Protein AF-A0A3D5SRI1-F1 (afdb_monomer_lite)

Secondary structure (DSSP, 8-state):
--STTSEEE-BTT--EEEEEEEE--STT----EEEEE-S-EEETTTEEESEEEEEPSSGGG--SEEEEEEE--TTPPPPGGGSB---TTSEEEEEEE----B-TTSPBP--GGGS-S--EEEEEE----PPPPPHHHHHHHHHHHHHHHHHHHHHH-

Structure (mmCIF, N/CA/C/O backbone):
data_AF-A0A3D5SRI1-F1
#
_entry.id   AF-A0A3D5SRI1-F1
#
loop_
_atom_site.group_PDB
_atom_site.id
_atom_site.type_symbol
_atom_site.label_atom_id
_atom_site.label_alt_id
_atom_site.label_comp_id
_atom_site.label_asym_id
_atom_site.label_entity_id
_atom_site.label_seq_id
_atom_site.pdbx_PDB_ins_code
_atom_site.Cartn_x
_atom_site.Cartn_y
_atom_site.Cartn_z
_atom_site.occupancy
_atom_site.B_iso_or_equiv
_atom_site.auth_seq_id
_atom_site.auth_comp_id
_atom_site.auth_asym_id
_atom_site.auth_atom_id
_atom_site.pdbx_PDB_model_num
ATOM 1 N N . MET A 1 1 ? 5.339 3.030 0.138 1.00 81.94 1 MET A N 1
ATOM 2 C CA . MET A 1 1 ? 3.960 2.776 -0.334 1.00 81.94 1 MET A CA 1
ATOM 3 C C . MET A 1 1 ? 3.514 4.043 -1.035 1.00 81.94 1 MET A C 1
ATOM 5 O O . MET A 1 1 ? 3.722 5.075 -0.421 1.00 81.94 1 MET A O 1
ATOM 9 N N . GLY A 1 2 ? 3.071 4.032 -2.294 1.00 72.69 2 GLY A N 1
ATOM 10 C CA . GLY A 1 2 ? 2.909 5.289 -3.060 1.00 72.69 2 GLY A CA 1
ATOM 11 C C . GLY A 1 2 ? 2.323 5.143 -4.466 1.00 72.69 2 GLY A C 1
ATOM 12 O O . GLY A 1 2 ? 2.805 5.779 -5.391 1.00 72.69 2 GLY A O 1
ATOM 13 N N . ASP A 1 3 ? 1.360 4.244 -4.631 1.00 78.12 3 ASP A N 1
ATOM 14 C CA . ASP A 1 3 ? 0.606 4.034 -5.878 1.00 78.12 3 ASP A CA 1
ATOM 15 C C . ASP A 1 3 ? -0.894 3.997 -5.518 1.00 78.12 3 ASP A C 1
ATOM 17 O O . ASP A 1 3 ? -1.264 3.995 -4.338 1.00 78.12 3 ASP A O 1
ATOM 21 N N . SER A 1 4 ? -1.764 3.939 -6.516 1.00 78.50 4 SER A N 1
ATOM 22 C CA . SER A 1 4 ? -3.073 3.301 -6.393 1.00 78.50 4 SER A CA 1
ATOM 23 C C . SER A 1 4 ? -2.940 1.912 -5.742 1.00 78.50 4 SER A C 1
ATOM 25 O O . SER A 1 4 ? -2.046 1.132 -6.078 1.00 78.50 4 SER A O 1
ATOM 27 N N . GLY A 1 5 ? -3.769 1.621 -4.736 1.00 81.31 5 GLY A N 1
ATOM 28 C CA . GLY A 1 5 ?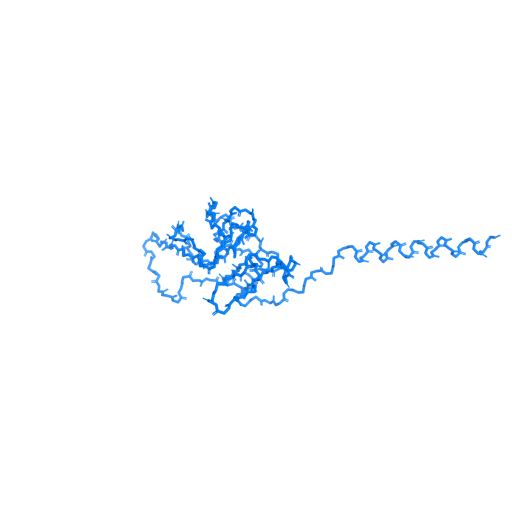 -3.601 0.431 -3.892 1.00 81.31 5 GLY A CA 1
ATOM 29 C C . GLY A 1 5 ? -2.306 0.445 -3.064 1.00 81.31 5 GLY A C 1
ATOM 30 O O . GLY A 1 5 ? -1.619 -0.569 -2.933 1.00 81.31 5 GLY A O 1
ATOM 31 N N . ALA A 1 6 ? -1.916 1.605 -2.522 1.00 87.62 6 ALA A N 1
ATOM 32 C CA . ALA A 1 6 ? -0.715 1.741 -1.693 1.00 87.62 6 ALA A CA 1
ATOM 33 C C . ALA A 1 6 ? -0.739 0.794 -0.482 1.00 87.62 6 ALA A C 1
ATOM 35 O O . ALA A 1 6 ? 0.302 0.238 -0.113 1.00 87.62 6 ALA A O 1
ATOM 36 N N . ALA A 1 7 ? -1.912 0.617 0.126 1.00 90.56 7 ALA A N 1
ATOM 37 C CA . ALA A 1 7 ? -2.147 -0.355 1.182 1.00 90.56 7 ALA A CA 1
ATOM 38 C C . ALA A 1 7 ? -3.589 -0.864 1.145 1.00 90.56 7 ALA A C 1
ATOM 40 O O . ALA A 1 7 ? -4.534 -0.090 1.024 1.00 90.56 7 ALA A O 1
ATOM 41 N N . ASP A 1 8 ? -3.755 -2.161 1.352 1.00 91.75 8 ASP A N 1
ATOM 42 C CA . ASP A 1 8 ? -5.030 -2.855 1.309 1.00 91.75 8 ASP A CA 1
ATOM 43 C C . ASP A 1 8 ? -5.190 -3.699 2.564 1.00 91.75 8 ASP A C 1
ATOM 45 O O . ASP A 1 8 ? -4.264 -4.371 3.017 1.00 91.75 8 ASP A O 1
ATOM 49 N N . LEU A 1 9 ? -6.380 -3.675 3.142 1.00 91.44 9 LEU A N 1
ATOM 50 C CA . LEU A 1 9 ? -6.716 -4.408 4.350 1.00 91.44 9 LEU A CA 1
ATOM 51 C C . LEU A 1 9 ? -8.021 -5.158 4.135 1.00 91.44 9 LEU A C 1
ATOM 53 O O . LEU A 1 9 ? -8.929 -4.706 3.439 1.00 91.44 9 LEU A O 1
ATOM 57 N N . ASN A 1 10 ? -8.126 -6.317 4.763 1.00 91.69 10 ASN A N 1
ATOM 58 C CA . ASN A 1 10 ? -9.368 -7.054 4.839 1.00 91.69 10 ASN A CA 1
ATOM 59 C C . ASN A 1 10 ? -9.831 -7.061 6.299 1.00 91.69 10 ASN A C 1
ATOM 61 O O . ASN A 1 10 ? -9.212 -7.662 7.182 1.00 91.69 10 ASN A O 1
ATOM 65 N N . VAL A 1 11 ? -10.877 -6.283 6.562 1.00 89.69 11 VAL A N 1
ATOM 66 C CA . VAL A 1 11 ? -11.328 -5.913 7.907 1.00 89.69 11 VAL A CA 1
ATOM 67 C C . VAL A 1 11 ? -12.717 -6.487 8.159 1.00 89.69 11 VAL A C 1
ATOM 69 O O . VAL A 1 11 ? -13.628 -6.316 7.353 1.00 89.69 11 VAL A O 1
ATOM 72 N N . PHE A 1 12 ? -12.905 -7.146 9.296 1.00 86.25 12 PHE A N 1
ATOM 73 C CA . PHE A 1 12 ? -14.150 -7.832 9.615 1.00 86.25 12 PHE A CA 1
ATOM 74 C C . PHE A 1 12 ? -15.252 -6.826 9.944 1.00 86.25 12 PHE A C 1
ATOM 76 O O . PHE A 1 12 ? -15.090 -5.983 10.832 1.00 86.25 12 PHE A O 1
ATOM 83 N N . ASN A 1 13 ? -16.398 -6.939 9.264 1.00 77.06 13 ASN A N 1
ATOM 84 C CA . ASN A 1 13 ? -17.548 -6.050 9.460 1.00 77.06 13 ASN A CA 1
ATOM 85 C C . ASN A 1 13 ? -17.140 -4.566 9.467 1.00 77.06 13 ASN A C 1
ATOM 87 O O . ASN A 1 13 ? -17.506 -3.809 10.371 1.00 77.06 13 ASN A O 1
ATOM 91 N N . LEU A 1 14 ? -16.336 -4.165 8.479 1.00 69.31 14 LEU A N 1
ATOM 92 C CA . LEU A 1 14 ? -15.897 -2.787 8.320 1.00 69.31 14 LEU A CA 1
ATOM 93 C C . LEU A 1 14 ? -17.093 -1.859 8.120 1.00 69.31 14 LEU A C 1
ATOM 95 O O . LEU A 1 14 ? -17.935 -2.082 7.252 1.00 69.31 14 LEU A O 1
ATOM 99 N N . LEU A 1 15 ? -17.134 -0.787 8.910 1.00 73.50 15 LEU A N 1
ATOM 100 C CA . LEU A 1 15 ? -18.249 0.156 8.878 1.00 73.50 15 LEU A CA 1
ATOM 101 C C . LEU A 1 15 ? -17.818 1.566 8.479 1.00 73.50 15 LEU A C 1
ATOM 103 O O . LEU A 1 15 ? -18.558 2.245 7.773 1.00 73.50 15 LEU A O 1
ATOM 107 N N . SER A 1 16 ? -16.610 1.987 8.858 1.00 85.50 16 SER A N 1
ATOM 108 C CA . SER A 1 16 ? -15.918 3.114 8.227 1.00 85.50 16 SER A CA 1
ATOM 109 C C . SER A 1 16 ? -14.420 3.073 8.520 1.00 85.50 16 SER A C 1
ATOM 111 O O . SER A 1 16 ? -14.011 2.646 9.604 1.00 85.50 16 SER A O 1
ATOM 113 N N . ALA A 1 17 ? -13.626 3.588 7.587 1.00 90.31 17 ALA A N 1
ATOM 114 C CA . ALA A 1 17 ? -12.199 3.818 7.746 1.00 90.31 17 ALA A CA 1
ATOM 115 C C . ALA A 1 17 ? -11.872 5.267 7.373 1.00 90.31 17 ALA A C 1
ATOM 117 O O . ALA A 1 17 ? -12.437 5.813 6.425 1.00 90.31 17 ALA A O 1
ATOM 118 N N . THR A 1 18 ? -10.966 5.888 8.120 1.00 92.56 18 THR A N 1
ATOM 119 C CA . THR A 1 18 ? -10.433 7.217 7.814 1.00 92.56 18 THR A CA 1
ATOM 120 C C . THR A 1 18 ? -8.917 7.202 7.900 1.00 92.56 18 THR A C 1
ATOM 122 O O . THR A 1 18 ? -8.326 6.410 8.638 1.00 92.56 18 THR A O 1
ATOM 125 N N . LEU A 1 19 ? -8.270 8.086 7.143 1.00 93.12 19 LEU A N 1
ATOM 126 C CA . LEU A 1 19 ? -6.836 8.272 7.278 1.00 93.12 19 LEU A CA 1
ATOM 127 C C . LEU A 1 19 ? -6.565 8.953 8.622 1.00 93.12 19 LEU A C 1
ATOM 129 O O . LEU A 1 19 ? -7.103 10.023 8.904 1.00 93.12 19 LEU A O 1
ATOM 133 N N . GLY A 1 20 ? -5.738 8.324 9.451 1.00 93.06 20 GLY A N 1
ATOM 134 C CA . GLY A 1 20 ? -5.187 8.947 10.648 1.00 93.06 20 GLY A CA 1
ATOM 135 C C . GLY A 1 20 ? -3.987 9.815 10.301 1.00 93.06 20 GLY A C 1
ATOM 136 O O . GLY A 1 20 ? -3.972 11.007 10.600 1.00 93.06 20 GLY A O 1
ATOM 137 N N . SER A 1 21 ? -2.994 9.223 9.643 1.00 93.19 21 SER A N 1
ATOM 138 C CA . SER A 1 21 ? -1.839 9.949 9.129 1.00 93.19 21 SER A CA 1
ATOM 139 C C . SER A 1 21 ? -1.150 9.186 8.011 1.00 93.19 21 SER A C 1
ATOM 141 O O . SER A 1 21 ? -1.220 7.962 7.914 1.00 93.19 21 SER A O 1
ATOM 143 N N . GLU A 1 22 ? -0.434 9.941 7.194 1.00 92.06 22 GLU A N 1
ATOM 144 C CA . GLU A 1 22 ? 0.467 9.423 6.187 1.00 92.06 22 GLU A CA 1
ATOM 145 C C . GLU A 1 22 ? 1.777 10.198 6.300 1.00 92.06 22 GLU A C 1
ATOM 147 O O . GLU A 1 22 ? 1.775 11.430 6.332 1.00 92.06 22 GLU A O 1
ATOM 152 N N . SER A 1 23 ? 2.897 9.495 6.459 1.00 90.38 23 SER A N 1
ATOM 153 C CA . SER A 1 23 ? 4.181 10.151 6.685 1.00 90.38 23 SER A CA 1
ATOM 154 C C . SER A 1 23 ? 5.337 9.435 5.999 1.00 90.38 23 SER A C 1
ATOM 156 O O . SER A 1 23 ? 5.327 8.219 5.782 1.00 90.38 23 SER A O 1
ATOM 158 N N . SER A 1 24 ? 6.346 10.235 5.658 1.00 85.75 24 SER A N 1
ATOM 159 C CA . SER A 1 24 ? 7.643 9.769 5.201 1.00 85.75 24 SER A CA 1
ATOM 160 C C . SER A 1 24 ? 8.728 10.373 6.077 1.00 85.75 24 SER A C 1
ATOM 162 O O . SER A 1 24 ? 8.804 11.586 6.260 1.00 85.75 24 SER A O 1
ATOM 164 N N . THR A 1 25 ? 9.585 9.522 6.624 1.00 78.00 25 THR A N 1
ATOM 165 C CA . THR A 1 25 ? 10.834 9.939 7.281 1.00 78.00 25 THR A CA 1
ATOM 166 C C . THR A 1 25 ? 11.976 10.164 6.287 1.00 78.00 25 THR A C 1
ATOM 168 O O . THR A 1 25 ? 13.077 10.547 6.683 1.00 78.00 25 THR A O 1
ATOM 171 N N . ALA A 1 26 ? 11.748 9.911 4.997 1.00 75.12 26 ALA A N 1
ATOM 172 C CA . ALA A 1 26 ? 12.759 10.031 3.964 1.00 75.12 26 ALA A CA 1
ATOM 173 C C . ALA A 1 26 ? 12.720 11.393 3.264 1.00 75.12 26 ALA A C 1
ATOM 175 O O . ALA A 1 26 ? 11.664 11.888 2.881 1.00 75.12 26 ALA A O 1
ATOM 176 N N . GLY A 1 27 ? 13.895 11.988 3.050 1.00 74.94 27 GLY A N 1
ATOM 177 C CA . GLY A 1 27 ? 14.008 13.250 2.324 1.00 74.94 27 GLY A CA 1
ATOM 178 C C . GLY A 1 27 ? 13.667 13.092 0.840 1.00 74.94 27 GLY A C 1
ATOM 179 O O . GLY A 1 27 ? 14.111 12.142 0.199 1.00 74.94 27 GLY A O 1
ATOM 180 N N . GLY A 1 28 ? 12.920 14.051 0.286 1.00 76.69 28 GLY A N 1
ATOM 181 C CA . GLY A 1 28 ? 12.525 14.058 -1.129 1.00 76.69 28 GLY A CA 1
ATOM 182 C C . GLY A 1 28 ? 11.238 13.291 -1.442 1.00 76.69 28 GLY A C 1
ATOM 183 O O . GLY A 1 28 ? 10.912 13.139 -2.615 1.00 76.69 28 GLY A O 1
ATOM 184 N N . PHE A 1 29 ? 10.517 12.844 -0.413 1.00 82.81 29 PHE A N 1
ATOM 185 C CA . PHE A 1 29 ? 9.216 12.200 -0.532 1.00 82.81 29 PHE A CA 1
ATOM 186 C C . PHE A 1 29 ? 8.158 13.035 0.185 1.00 82.81 29 PHE A C 1
ATOM 188 O O . PHE A 1 29 ? 8.368 13.454 1.325 1.00 82.81 29 PHE A O 1
ATOM 195 N N . THR A 1 30 ? 7.031 13.260 -0.478 1.00 89.12 30 THR A N 1
ATOM 196 C CA . THR A 1 30 ? 5.877 13.975 0.064 1.00 89.12 30 THR A CA 1
ATOM 197 C C . THR A 1 30 ? 4.685 13.036 -0.019 1.00 89.12 30 THR A C 1
ATOM 199 O O . THR A 1 30 ? 4.095 12.935 -1.084 1.00 89.12 30 THR A O 1
ATOM 202 N N . PRO A 1 31 ? 4.340 12.321 1.062 1.00 90.06 31 PRO A N 1
ATOM 203 C CA . PRO A 1 31 ? 3.176 11.451 1.056 1.00 90.06 31 PRO A CA 1
ATOM 204 C C . PRO A 1 31 ? 1.925 12.252 0.708 1.00 90.06 31 PRO A C 1
ATOM 206 O O . PRO A 1 31 ? 1.639 13.266 1.355 1.00 90.06 31 PRO A O 1
ATOM 209 N N . THR A 1 32 ? 1.204 11.799 -0.312 1.00 91.38 32 THR A N 1
ATOM 210 C CA . THR A 1 32 ? 0.012 12.485 -0.795 1.00 91.38 32 THR A CA 1
ATOM 211 C C . THR A 1 32 ? -1.142 11.499 -0.842 1.00 91.38 32 THR A C 1
ATOM 213 O O . THR A 1 32 ? -1.317 10.749 -1.802 1.00 91.38 32 THR A O 1
ATOM 216 N N . PHE A 1 33 ? -1.962 11.546 0.200 1.00 91.12 33 PHE A N 1
ATOM 217 C CA . PHE A 1 33 ? -3.175 10.755 0.294 1.00 91.12 33 PHE A CA 1
ATOM 218 C C . PHE A 1 33 ? -4.171 11.129 -0.800 1.00 91.12 33 PHE A C 1
ATOM 220 O O . PHE A 1 33 ? -4.480 12.311 -0.985 1.00 91.12 33 PHE A O 1
ATOM 227 N N . LEU A 1 34 ? -4.736 10.121 -1.465 1.00 91.25 34 LEU A N 1
ATOM 228 C CA . LEU A 1 34 ? -5.800 10.320 -2.438 1.00 91.25 34 LEU A CA 1
ATOM 229 C C . LEU A 1 34 ? -7.157 9.925 -1.861 1.00 91.25 34 LEU A C 1
ATOM 231 O O . LEU A 1 34 ? -8.074 10.748 -1.824 1.00 91.25 34 LEU A O 1
ATOM 235 N N . SER A 1 35 ? -7.312 8.668 -1.438 1.00 92.12 35 SER A N 1
ATOM 236 C CA . SER A 1 35 ? -8.607 8.182 -0.967 1.00 92.12 35 SER A CA 1
ATOM 237 C C . SER A 1 35 ? -8.526 6.918 -0.114 1.00 92.12 35 SER A C 1
ATOM 239 O O . SER A 1 35 ? -7.537 6.192 -0.124 1.00 92.12 35 SER A O 1
ATOM 241 N N . ILE A 1 36 ? -9.602 6.658 0.629 1.00 91.19 36 ILE A N 1
ATOM 242 C CA . ILE A 1 36 ? -9.891 5.349 1.211 1.00 91.19 36 ILE A CA 1
ATOM 243 C C . ILE A 1 36 ? -11.206 4.874 0.604 1.00 91.19 36 ILE A C 1
ATOM 245 O O . ILE A 1 36 ? -12.213 5.584 0.677 1.00 91.19 36 ILE A O 1
ATOM 249 N N . SER A 1 37 ? -11.205 3.668 0.047 1.00 88.56 37 SER A N 1
ATOM 250 C CA . SER A 1 37 ? -12.388 3.013 -0.500 1.00 88.56 37 SER A CA 1
ATOM 251 C C . SER A 1 37 ? -12.684 1.709 0.230 1.00 88.56 37 SER A C 1
ATOM 253 O O . SER A 1 37 ? -11.781 0.978 0.630 1.00 88.56 37 SER A O 1
ATOM 255 N N . THR A 1 38 ? -13.971 1.393 0.364 1.00 82.81 38 THR A N 1
ATOM 256 C CA . THR A 1 38 ? -14.459 0.108 0.883 1.00 82.81 38 THR A CA 1
ATOM 257 C C . THR A 1 38 ? -15.119 -0.756 -0.194 1.00 82.81 38 THR A C 1
ATOM 259 O O . THR A 1 38 ? -15.809 -1.729 0.102 1.00 82.81 38 THR A O 1
ATOM 262 N N . SER A 1 39 ? -14.946 -0.398 -1.471 1.00 77.50 39 SER A N 1
ATOM 263 C CA . SER A 1 39 ? -15.673 -1.017 -2.586 1.00 77.50 39 SER A CA 1
ATOM 264 C C . SER A 1 39 ? -15.160 -2.398 -3.002 1.00 77.50 39 SER A C 1
ATOM 266 O O . SER A 1 39 ? -15.701 -2.968 -3.947 1.00 77.50 39 SER A O 1
ATOM 268 N N . GLY A 1 40 ? -14.143 -2.939 -2.328 1.00 77.50 40 GLY A N 1
ATOM 269 C CA . GLY A 1 40 ? -13.487 -4.173 -2.744 1.00 77.50 40 GLY A CA 1
ATOM 270 C C . GLY A 1 40 ? -12.569 -3.943 -3.946 1.00 77.50 40 GLY A C 1
ATOM 271 O O . GLY A 1 40 ? -13.067 -3.741 -5.051 1.00 77.50 40 GLY A O 1
ATOM 272 N N . GLN A 1 41 ? -11.247 -4.003 -3.778 1.00 80.62 41 GLN A N 1
ATOM 273 C CA . GLN A 1 41 ? -10.321 -4.063 -4.921 1.00 80.62 41 GLN A CA 1
ATOM 274 C C . GLN A 1 41 ? -9.537 -5.365 -4.917 1.00 80.62 41 GLN A C 1
ATOM 276 O O . GLN A 1 41 ? -9.212 -5.913 -3.865 1.00 80.62 41 GLN A O 1
ATOM 281 N N . ASN A 1 42 ? -9.302 -5.894 -6.117 1.00 79.75 42 ASN A N 1
ATOM 282 C CA . ASN A 1 42 ? -8.456 -7.057 -6.308 1.00 79.75 42 ASN A CA 1
ATOM 283 C C . ASN A 1 42 ? -7.009 -6.596 -6.455 1.00 79.75 42 ASN A C 1
ATOM 285 O O . ASN A 1 42 ? -6.712 -5.803 -7.345 1.00 79.75 42 ASN A O 1
ATOM 289 N N . ILE A 1 43 ? -6.137 -7.121 -5.605 1.00 81.38 43 ILE A N 1
ATOM 290 C CA . ILE A 1 43 ? -4.696 -6.946 -5.726 1.00 81.38 43 ILE A CA 1
ATOM 291 C C . ILE A 1 43 ? -4.152 -8.169 -6.446 1.00 81.38 43 ILE A C 1
ATOM 293 O O . ILE A 1 43 ? -4.475 -9.304 -6.072 1.00 81.38 43 ILE A O 1
ATOM 297 N N . ASP A 1 44 ? -3.365 -7.928 -7.496 1.00 75.31 44 ASP A N 1
ATOM 298 C CA . ASP A 1 44 ? -2.898 -8.970 -8.409 1.00 75.31 44 ASP A CA 1
ATOM 299 C C . ASP A 1 44 ? -2.222 -10.108 -7.638 1.00 75.31 44 ASP A C 1
ATOM 301 O O . ASP A 1 44 ? -1.240 -9.916 -6.920 1.00 75.31 44 ASP A O 1
ATOM 305 N N . GLY A 1 45 ? -2.806 -11.300 -7.748 1.00 75.62 45 GLY A N 1
ATOM 306 C CA . GLY A 1 45 ? -2.323 -12.487 -7.058 1.00 75.62 45 GLY A CA 1
ATOM 307 C C . GLY A 1 45 ? -2.507 -12.489 -5.537 1.00 75.62 45 GLY A C 1
ATOM 308 O O . GLY A 1 45 ? -1.996 -13.393 -4.903 1.00 75.62 45 GLY A O 1
ATOM 309 N N . TRP A 1 46 ? -3.228 -11.557 -4.915 1.00 81.12 46 TRP A N 1
ATOM 310 C CA . TRP A 1 46 ? -3.474 -11.579 -3.459 1.00 81.12 46 TRP A CA 1
ATOM 311 C C . TRP A 1 46 ? -4.951 -11.597 -3.084 1.00 81.12 46 TRP A C 1
ATOM 313 O O . TRP A 1 46 ? -5.286 -11.768 -1.913 1.00 81.12 46 TRP A O 1
ATOM 323 N N . GLY A 1 47 ? -5.836 -11.506 -4.075 1.00 87.38 47 GLY A N 1
ATOM 324 C CA . GLY A 1 47 ? -7.277 -11.579 -3.879 1.00 87.38 47 GLY A CA 1
ATOM 325 C C . GLY A 1 47 ? -7.901 -10.207 -3.668 1.00 87.38 47 GLY A C 1
ATOM 326 O O . GLY A 1 47 ? -7.300 -9.176 -3.957 1.00 87.38 47 GLY A O 1
ATOM 327 N N . THR A 1 48 ? -9.149 -10.204 -3.211 1.00 90.94 48 THR A N 1
ATOM 328 C CA . THR A 1 48 ? -9.919 -8.974 -3.006 1.00 90.94 48 THR A CA 1
ATOM 329 C C . THR A 1 48 ? -9.865 -8.536 -1.549 1.00 90.94 48 THR A C 1
ATOM 331 O O . THR A 1 48 ? -10.074 -9.353 -0.653 1.00 90.94 48 THR A O 1
ATOM 334 N N . PHE A 1 49 ? -9.608 -7.249 -1.329 1.00 91.75 49 PHE A N 1
ATOM 335 C CA . PHE A 1 49 ? -9.561 -6.602 -0.019 1.00 91.75 49 PHE A CA 1
ATOM 336 C C . PHE A 1 49 ? -10.706 -5.607 0.104 1.00 91.75 49 PHE A C 1
ATOM 338 O O . PHE A 1 49 ? -11.012 -4.896 -0.852 1.00 91.75 49 PHE A O 1
ATOM 345 N N . ASN A 1 50 ? -11.358 -5.572 1.265 1.00 91.44 50 ASN A N 1
ATOM 346 C CA . ASN A 1 50 ? -12.540 -4.740 1.494 1.00 91.44 50 ASN A CA 1
ATOM 347 C C . ASN A 1 50 ? -12.226 -3.314 1.977 1.00 91.44 50 ASN A C 1
ATOM 349 O O . ASN A 1 50 ? -13.146 -2.514 2.129 1.00 91.44 50 ASN A O 1
ATOM 353 N N . LEU A 1 51 ? -10.950 -2.992 2.183 1.00 91.81 51 LEU A N 1
ATOM 354 C CA . LEU A 1 51 ? -10.457 -1.663 2.495 1.00 91.81 51 LEU A CA 1
ATOM 355 C C . LEU A 1 51 ? -9.211 -1.384 1.667 1.00 91.81 51 LEU A C 1
ATOM 357 O O . LEU A 1 51 ? -8.252 -2.145 1.719 1.00 91.81 51 LEU A O 1
ATOM 361 N N . VAL A 1 52 ? -9.234 -0.282 0.934 1.00 91.75 52 VAL A N 1
ATOM 362 C CA . VAL A 1 52 ? -8.188 0.093 -0.013 1.00 91.75 52 VAL A CA 1
ATOM 363 C C . VAL A 1 52 ? -7.808 1.530 0.253 1.00 91.75 52 VAL A C 1
ATOM 365 O O . VAL A 1 52 ? -8.680 2.399 0.326 1.00 91.75 52 VAL A O 1
ATOM 368 N N . LEU A 1 53 ? -6.520 1.767 0.433 1.00 91.88 53 LEU A N 1
ATOM 369 C CA . LEU A 1 53 ? -5.944 3.085 0.580 1.00 91.88 53 LEU A CA 1
ATOM 370 C C . LEU A 1 53 ? -5.152 3.417 -0.678 1.00 91.88 53 LEU A C 1
ATOM 372 O O . LEU A 1 53 ? -4.192 2.732 -1.030 1.00 91.88 53 LEU A O 1
ATOM 376 N N . ASP A 1 54 ? -5.564 4.507 -1.310 1.00 90.88 54 ASP A N 1
ATOM 377 C CA . ASP A 1 54 ? -4.950 5.038 -2.512 1.00 90.88 54 ASP A CA 1
ATOM 378 C C . ASP A 1 54 ? -4.123 6.272 -2.173 1.00 90.88 54 ASP A C 1
ATOM 380 O O . ASP A 1 54 ? -4.601 7.209 -1.518 1.00 90.88 54 ASP A O 1
ATOM 384 N N . ASN A 1 55 ? -2.908 6.294 -2.707 1.00 89.12 55 ASN A N 1
ATOM 385 C CA . ASN A 1 55 ? -2.075 7.481 -2.756 1.00 89.12 55 ASN A CA 1
ATOM 386 C C . ASN A 1 55 ? -2.135 8.110 -4.145 1.00 89.12 55 ASN A C 1
ATOM 388 O O . ASN A 1 55 ? -2.534 7.475 -5.124 1.00 89.12 55 ASN A O 1
ATOM 392 N N . VAL A 1 56 ? -1.700 9.365 -4.244 1.00 87.12 56 VAL A N 1
ATOM 393 C CA . VAL A 1 56 ? -1.284 9.905 -5.536 1.00 87.12 56 VAL A CA 1
ATOM 394 C C . VAL A 1 56 ? -0.123 9.060 -6.030 1.00 87.12 56 VAL A C 1
ATOM 396 O O . VAL A 1 56 ? 0.841 8.811 -5.312 1.00 87.12 56 VAL A O 1
ATOM 399 N N . ASP A 1 57 ? -0.276 8.584 -7.254 1.00 79.00 57 ASP A N 1
ATOM 400 C CA . ASP A 1 57 ? 0.642 7.639 -7.851 1.00 79.00 57 ASP A CA 1
ATOM 401 C C . ASP A 1 57 ? 1.988 8.306 -8.162 1.00 79.00 57 ASP A C 1
ATOM 403 O O . ASP A 1 57 ? 2.045 9.390 -8.753 1.00 79.00 57 ASP A O 1
ATOM 407 N N . GLY A 1 58 ? 3.080 7.666 -7.751 1.00 77.75 58 GLY A N 1
ATOM 408 C CA . GLY A 1 58 ? 4.424 8.156 -8.005 1.00 77.75 58 GLY A CA 1
ATOM 409 C C . GLY A 1 58 ? 5.399 7.869 -6.875 1.00 77.75 58 GLY A C 1
ATOM 410 O O . GLY A 1 58 ? 5.097 7.955 -5.688 1.00 77.75 58 GLY A O 1
ATOM 411 N N . TYR A 1 59 ? 6.650 7.605 -7.251 1.00 77.38 59 TYR A N 1
ATOM 412 C CA . TYR A 1 59 ? 7.707 7.317 -6.283 1.00 77.38 59 TYR A CA 1
ATOM 413 C C . TYR A 1 59 ? 7.891 8.446 -5.256 1.00 77.38 59 TYR A C 1
ATOM 415 O O . TYR A 1 59 ? 8.118 8.168 -4.080 1.00 77.38 59 TYR A O 1
ATOM 423 N N . THR A 1 60 ? 7.761 9.707 -5.682 1.00 80.56 60 THR A N 1
ATOM 424 C CA . THR A 1 60 ? 7.866 10.898 -4.822 1.00 80.56 60 THR A CA 1
ATOM 425 C C . THR A 1 60 ? 6.717 11.042 -3.836 1.00 80.56 60 THR A C 1
ATOM 427 O O . THR A 1 60 ? 6.903 11.681 -2.804 1.00 80.56 60 THR A O 1
ATOM 430 N N . ASP A 1 61 ? 5.577 10.416 -4.108 1.00 85.75 61 ASP A N 1
ATOM 431 C CA . ASP A 1 61 ? 4.341 10.531 -3.334 1.00 85.75 61 ASP A CA 1
ATOM 432 C C . ASP A 1 61 ? 4.157 9.337 -2.387 1.00 85.75 61 ASP A C 1
ATOM 434 O O . ASP A 1 61 ? 3.054 8.864 -2.101 1.00 85.75 61 ASP A O 1
ATOM 438 N N . SER A 1 62 ? 5.289 8.830 -1.885 1.00 86.25 62 SER A N 1
ATOM 439 C CA . SER A 1 62 ? 5.338 7.625 -1.073 1.00 86.25 62 SER A CA 1
ATOM 440 C C . SER A 1 62 ? 5.475 7.879 0.429 1.00 86.25 62 SER A C 1
ATOM 442 O O . SER A 1 62 ? 6.215 8.746 0.899 1.00 86.25 62 SER A O 1
ATOM 444 N N . ALA A 1 63 ? 4.781 7.043 1.196 1.00 88.75 63 ALA A N 1
ATOM 445 C CA . ALA A 1 63 ? 4.847 6.944 2.642 1.00 88.75 63 ALA A CA 1
ATOM 446 C C . ALA A 1 63 ? 5.668 5.735 3.089 1.00 88.75 63 ALA A C 1
ATOM 448 O O . ALA A 1 63 ? 5.669 4.673 2.449 1.00 88.75 63 ALA A O 1
ATOM 449 N N . ASN A 1 64 ? 6.301 5.873 4.252 1.00 87.19 64 ASN A N 1
ATOM 450 C CA . ASN A 1 64 ? 6.872 4.752 4.995 1.00 87.19 64 ASN A CA 1
ATOM 451 C C . ASN A 1 64 ? 6.106 4.435 6.286 1.00 87.19 64 ASN A C 1
ATOM 453 O O . ASN A 1 64 ? 6.321 3.375 6.870 1.00 87.19 64 ASN A O 1
ATOM 457 N N . GLN A 1 65 ? 5.145 5.280 6.668 1.00 88.62 65 GLN A N 1
ATOM 458 C CA . GLN A 1 65 ? 4.152 4.966 7.686 1.00 88.62 65 GLN A CA 1
ATOM 459 C C . GLN A 1 65 ? 2.772 5.468 7.263 1.00 88.62 65 GLN A C 1
ATOM 461 O O . GLN A 1 65 ? 2.601 6.637 6.915 1.00 88.62 65 GLN A O 1
ATOM 466 N N . ILE A 1 66 ? 1.790 4.575 7.358 1.00 90.25 66 ILE A N 1
ATOM 467 C CA . ILE A 1 66 ? 0.375 4.857 7.135 1.00 90.25 66 ILE A CA 1
ATOM 468 C C . ILE A 1 66 ? -0.372 4.437 8.397 1.00 90.25 66 ILE A C 1
ATOM 470 O O . ILE A 1 66 ? -0.190 3.324 8.893 1.00 90.25 66 ILE A O 1
ATOM 474 N N . VAL A 1 67 ? -1.200 5.333 8.923 1.00 91.88 67 VAL A N 1
ATOM 475 C CA . VAL A 1 67 ? -2.079 5.074 10.062 1.00 91.88 67 VAL A CA 1
ATOM 476 C C . VAL A 1 67 ? -3.512 5.176 9.576 1.00 91.88 67 VAL A C 1
ATOM 478 O O . VAL A 1 67 ? -3.944 6.229 9.110 1.00 91.88 67 VAL A O 1
ATOM 481 N N . ILE A 1 68 ? -4.256 4.083 9.716 1.00 90.81 68 ILE A N 1
ATOM 482 C CA . ILE A 1 68 ? -5.669 4.008 9.353 1.00 90.81 68 ILE A CA 1
ATOM 483 C C . ILE A 1 68 ? -6.479 3.889 10.638 1.00 90.81 68 ILE A C 1
ATOM 485 O O . ILE A 1 68 ? -6.249 2.996 11.452 1.00 90.81 68 ILE A O 1
ATOM 489 N N . ASN A 1 69 ? -7.443 4.789 10.805 1.00 91.31 69 ASN A N 1
ATOM 490 C CA . ASN A 1 69 ? -8.388 4.746 11.905 1.00 91.31 69 ASN A CA 1
ATOM 491 C C . ASN A 1 69 ? -9.623 3.971 11.462 1.00 91.31 69 ASN A C 1
ATOM 493 O O . ASN A 1 69 ? -10.356 4.382 10.561 1.00 91.31 69 ASN A O 1
ATOM 497 N N . LEU A 1 70 ? -9.859 2.847 12.122 1.00 88.44 70 LEU A N 1
ATOM 498 C CA . LEU A 1 70 ? -11.011 1.997 11.882 1.00 88.44 70 LEU A CA 1
ATOM 499 C C . LEU A 1 70 ? -12.064 2.286 12.956 1.00 88.44 70 LEU A C 1
ATOM 501 O O . LEU A 1 70 ? -11.737 2.381 14.138 1.00 88.44 70 LEU A O 1
ATOM 505 N N . THR A 1 71 ? -13.327 2.438 12.557 1.00 86.81 71 THR A N 1
ATOM 506 C CA . THR A 1 71 ? -14.435 2.652 13.502 1.00 86.81 71 THR A CA 1
ATOM 507 C C . THR A 1 71 ? -15.469 1.544 13.370 1.00 86.81 71 THR A C 1
ATOM 509 O O . THR A 1 71 ? -16.026 1.325 12.292 1.00 86.81 71 THR A O 1
ATOM 512 N N . ALA A 1 72 ? -15.754 0.875 14.487 1.00 83.06 72 ALA A N 1
ATOM 513 C CA . ALA A 1 72 ? -16.878 -0.042 14.595 1.00 83.06 72 ALA A CA 1
ATOM 514 C C . ALA A 1 72 ? -18.185 0.755 14.739 1.00 83.06 72 ALA A C 1
ATOM 516 O O . ALA A 1 72 ? -18.271 1.693 15.531 1.00 83.06 72 ALA A O 1
ATOM 517 N N . THR A 1 73 ? -19.223 0.383 13.997 1.00 74.44 73 THR A N 1
ATOM 518 C CA . THR A 1 73 ? -20.576 0.939 14.154 1.00 74.44 73 THR A CA 1
ATOM 519 C C . THR A 1 73 ? -21.589 -0.183 14.454 1.00 74.44 73 THR A C 1
ATOM 521 O O . THR A 1 73 ? -21.236 -1.361 14.571 1.00 74.44 73 THR A O 1
ATOM 524 N N . SER A 1 74 ? -22.861 0.1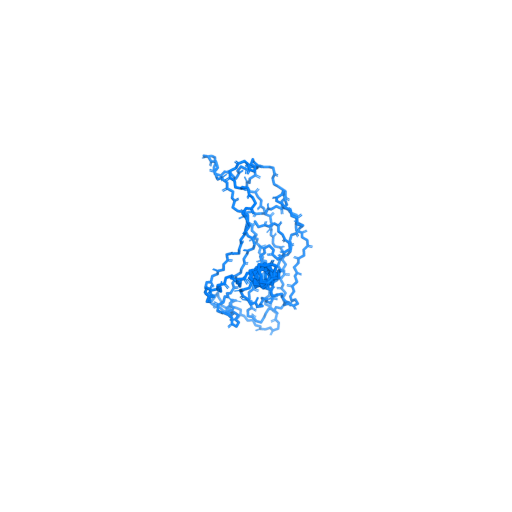65 14.658 1.00 66.81 74 SER A N 1
ATOM 525 C CA . SER A 1 74 ? -23.960 -0.805 14.836 1.00 66.81 74 SER A CA 1
ATOM 526 C C . SER A 1 74 ? -23.832 -1.772 16.029 1.00 66.81 74 SER A C 1
ATOM 528 O O . SER A 1 74 ? -24.231 -2.928 15.938 1.00 66.81 74 SER A O 1
ATOM 530 N N . GLY A 1 75 ? -23.301 -1.313 17.168 1.00 66.06 75 GLY A N 1
ATOM 531 C CA . GLY A 1 75 ? -23.241 -2.112 18.406 1.00 66.06 75 GLY A CA 1
ATOM 532 C C . GLY A 1 75 ? -22.173 -3.210 18.411 1.00 66.06 75 GLY A C 1
ATOM 533 O O . GLY A 1 75 ? -22.099 -3.988 19.360 1.00 66.06 75 GLY A O 1
ATOM 534 N N . THR A 1 76 ? -21.334 -3.257 17.377 1.00 66.69 76 THR A N 1
ATOM 535 C CA . THR A 1 76 ? -20.201 -4.176 17.283 1.00 66.69 76 THR A CA 1
ATOM 536 C C . THR A 1 76 ? -19.048 -3.635 18.123 1.00 66.69 76 THR A C 1
ATOM 538 O O . THR A 1 76 ? -18.575 -2.525 17.889 1.00 66.69 76 THR A O 1
ATOM 541 N N . THR A 1 77 ? -18.578 -4.405 19.099 1.00 70.75 77 THR A N 1
ATOM 542 C CA . THR A 1 77 ? -17.301 -4.156 19.774 1.00 70.75 77 THR A CA 1
ATOM 543 C C . THR A 1 77 ? -16.239 -5.051 19.158 1.00 70.75 77 THR A C 1
ATOM 545 O O . THR A 1 77 ? -16.393 -6.271 19.104 1.00 70.75 77 THR A O 1
ATOM 548 N N . TRP A 1 78 ? -15.152 -4.449 18.683 1.00 75.75 78 TRP A N 1
ATOM 549 C CA . TRP A 1 78 ? -13.974 -5.217 18.307 1.00 75.75 78 TRP A CA 1
ATOM 550 C C . TRP A 1 78 ? -13.2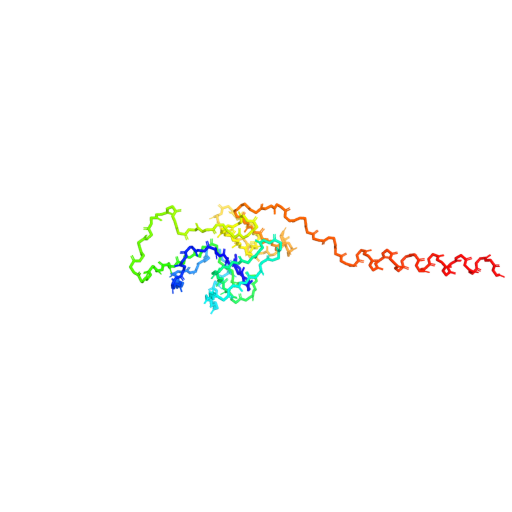05 -5.627 19.557 1.00 75.75 78 TRP A C 1
ATOM 552 O O . TRP A 1 78 ? -13.024 -4.845 20.489 1.00 75.75 78 TRP A O 1
ATOM 562 N N . THR A 1 79 ? -12.743 -6.867 19.559 1.00 72.62 79 THR A N 1
ATOM 563 C CA . THR A 1 79 ? -11.539 -7.248 20.292 1.00 72.62 79 THR A CA 1
ATOM 564 C C . THR A 1 79 ? -10.376 -7.151 19.308 1.00 72.62 79 THR A C 1
ATOM 566 O O . THR A 1 79 ? -10.587 -7.345 18.109 1.00 72.62 79 THR A O 1
ATOM 569 N N . ASP A 1 80 ? -9.157 -6.886 19.779 1.00 67.94 80 ASP A N 1
ATOM 570 C CA . ASP A 1 80 ? -7.978 -6.749 18.901 1.00 67.94 80 ASP A CA 1
ATOM 571 C C . ASP A 1 80 ? -7.794 -7.947 17.948 1.00 67.94 80 ASP A C 1
ATOM 573 O O . ASP A 1 80 ? -7.314 -7.795 16.828 1.00 67.94 80 ASP A O 1
ATOM 577 N N . ALA A 1 81 ? -8.237 -9.139 18.361 1.00 67.75 81 ALA A N 1
ATOM 578 C CA . ALA A 1 81 ? -8.161 -10.366 17.570 1.00 67.75 81 ALA A CA 1
ATOM 579 C C . ALA A 1 81 ? -9.170 -10.452 16.405 1.00 67.75 81 ALA A C 1
ATOM 581 O O . ALA A 1 81 ? -8.990 -11.289 15.527 1.00 67.75 81 ALA A O 1
ATOM 582 N N . ASN A 1 82 ? -10.214 -9.618 16.388 1.00 77.06 82 ASN A N 1
ATOM 583 C CA . ASN A 1 82 ? -11.340 -9.730 15.453 1.00 77.06 82 ASN A CA 1
ATOM 584 C C . ASN A 1 82 ? -11.423 -8.572 14.450 1.00 77.06 82 ASN A C 1
ATOM 586 O O . ASN A 1 82 ? -12.418 -8.466 13.741 1.00 77.06 82 ASN A O 1
ATOM 590 N N . ILE A 1 83 ? -10.434 -7.675 14.413 1.00 85.56 83 ILE A N 1
ATOM 591 C CA . ILE A 1 83 ? -10.446 -6.537 13.481 1.00 85.56 83 ILE A CA 1
ATOM 592 C C . ILE A 1 83 ? -10.135 -7.017 12.062 1.00 85.56 83 ILE A C 1
ATOM 594 O O . ILE A 1 83 ? -10.788 -6.599 11.112 1.00 85.56 83 ILE A O 1
ATOM 598 N N . PHE A 1 84 ? -9.167 -7.918 11.912 1.00 87.81 84 PHE A N 1
ATOM 599 C CA . PHE A 1 84 ? -8.745 -8.421 10.609 1.00 87.81 84 PHE A CA 1
ATOM 600 C C . PHE A 1 84 ? -9.394 -9.764 10.296 1.00 87.81 84 PHE A C 1
ATOM 602 O O . PHE A 1 84 ? -9.431 -10.660 11.137 1.00 87.81 84 PHE A O 1
ATOM 609 N N . GLU A 1 85 ? -9.834 -9.924 9.053 1.00 88.81 85 GLU A N 1
ATOM 610 C CA . GLU A 1 85 ? -10.238 -11.214 8.502 1.00 88.81 85 GLU A CA 1
ATOM 611 C C . GLU A 1 85 ? -9.376 -11.545 7.288 1.00 88.81 85 GLU A C 1
ATOM 613 O O . GLU A 1 85 ? -9.031 -10.686 6.483 1.00 88.81 85 GLU A O 1
ATOM 618 N N . THR A 1 86 ? -9.007 -12.809 7.131 1.00 91.00 86 THR A N 1
ATOM 619 C CA . THR A 1 86 ? -8.325 -13.254 5.915 1.00 91.00 86 THR A CA 1
ATOM 620 C C . THR A 1 86 ? -9.302 -13.282 4.749 1.00 91.00 86 THR A C 1
ATOM 622 O O . THR A 1 86 ? -10.410 -13.799 4.882 1.00 91.00 86 THR A O 1
ATOM 625 N N . ASN A 1 87 ? -8.877 -12.775 3.599 1.00 89.75 87 ASN A N 1
ATOM 626 C CA . ASN A 1 87 ? -9.626 -12.876 2.359 1.00 89.75 87 ASN A CA 1
ATOM 627 C C . ASN A 1 87 ? -9.647 -14.327 1.836 1.00 89.75 87 ASN A C 1
ATOM 629 O O . ASN A 1 87 ? -9.056 -15.236 2.427 1.00 89.75 87 ASN A O 1
ATOM 633 N N . ALA A 1 88 ? -10.304 -14.550 0.695 1.00 89.38 88 ALA A N 1
ATOM 634 C CA . ALA A 1 88 ? -10.425 -15.878 0.081 1.00 89.38 88 ALA A CA 1
ATOM 635 C C . ALA A 1 88 ? -9.074 -16.548 -0.241 1.00 89.38 88 ALA A C 1
ATOM 637 O O . ALA A 1 88 ? -9.005 -17.770 -0.361 1.00 89.38 88 ALA A O 1
ATOM 638 N N . ASN A 1 89 ? -8.007 -15.760 -0.365 1.00 88.38 89 ASN A N 1
ATOM 639 C CA . ASN A 1 89 ? -6.659 -16.223 -0.665 1.00 88.38 89 ASN A CA 1
ATOM 640 C C . ASN A 1 89 ? -5.820 -16.443 0.604 1.00 88.38 89 ASN A C 1
ATOM 642 O O . ASN A 1 89 ? -4.729 -16.995 0.508 1.00 88.38 89 ASN A O 1
ATOM 646 N N . GLY A 1 90 ? -6.321 -16.069 1.788 1.00 89.69 90 GLY A N 1
ATOM 647 C CA . GLY A 1 90 ? -5.630 -16.228 3.068 1.00 89.69 90 GLY A CA 1
ATOM 648 C C . GLY A 1 90 ? -4.780 -15.026 3.493 1.00 89.69 90 GLY A C 1
ATOM 649 O O . GLY A 1 90 ? -3.981 -15.166 4.416 1.00 89.69 90 GLY A O 1
ATOM 650 N N . ALA A 1 91 ? -4.928 -13.874 2.834 1.00 90.06 91 ALA A N 1
ATOM 651 C CA . ALA A 1 91 ? -4.248 -12.623 3.168 1.00 90.06 91 ALA A CA 1
ATOM 652 C C . ALA A 1 91 ? -5.183 -11.675 3.932 1.00 90.06 91 ALA A C 1
ATOM 654 O O . ALA A 1 91 ? -6.363 -11.595 3.598 1.00 90.06 91 ALA A O 1
ATOM 655 N N . ASN A 1 92 ? -4.693 -10.943 4.938 1.00 91.00 92 ASN A N 1
ATOM 656 C CA . ASN A 1 92 ? -5.498 -9.916 5.626 1.00 91.00 92 ASN A CA 1
ATOM 657 C C . ASN A 1 92 ? -4.992 -8.482 5.412 1.00 91.00 92 ASN A C 1
ATOM 659 O O . ASN A 1 92 ? -5.741 -7.532 5.629 1.00 91.00 92 ASN A O 1
ATOM 663 N N . ALA A 1 93 ? -3.764 -8.336 4.926 1.00 90.62 93 ALA A N 1
ATOM 664 C CA . ALA A 1 93 ? -3.194 -7.075 4.491 1.00 90.62 93 ALA A CA 1
ATOM 665 C C . ALA A 1 93 ? -2.345 -7.282 3.234 1.00 90.62 93 ALA A C 1
ATOM 667 O O . ALA A 1 93 ? -1.686 -8.318 3.091 1.00 90.62 93 ALA A O 1
ATOM 668 N N . ALA A 1 94 ? -2.328 -6.288 2.357 1.00 90.38 94 ALA A N 1
ATOM 669 C CA . ALA A 1 94 ? -1.376 -6.155 1.269 1.00 90.38 94 ALA A CA 1
ATOM 670 C C . ALA A 1 94 ? -0.888 -4.702 1.177 1.00 90.38 94 ALA A C 1
ATOM 672 O O . ALA A 1 94 ? -1.528 -3.786 1.684 1.00 90.38 94 ALA A O 1
ATOM 673 N N . ALA A 1 95 ? 0.279 -4.480 0.586 1.00 89.38 95 ALA A N 1
ATOM 674 C CA . ALA A 1 95 ? 0.772 -3.137 0.313 1.00 89.38 95 ALA A CA 1
ATOM 675 C C . ALA A 1 95 ? 1.608 -3.127 -0.958 1.00 89.38 95 ALA A C 1
ATOM 677 O O . ALA A 1 95 ? 2.461 -4.004 -1.141 1.00 89.38 95 ALA A O 1
ATOM 678 N N . HIS A 1 96 ? 1.412 -2.103 -1.787 1.00 86.31 96 HIS A N 1
ATOM 679 C CA . HIS A 1 96 ? 2.311 -1.817 -2.892 1.00 86.31 96 HIS A CA 1
ATOM 680 C C . HIS A 1 96 ? 3.538 -1.068 -2.360 1.00 86.31 96 HIS A C 1
ATOM 682 O O . HIS A 1 96 ? 3.468 0.070 -1.879 1.00 86.31 96 HIS A O 1
ATOM 688 N N . VAL A 1 97 ? 4.693 -1.729 -2.388 1.00 84.75 97 VAL A N 1
ATOM 689 C CA . VAL A 1 97 ? 5.934 -1.228 -1.804 1.00 84.75 97 VAL A CA 1
ATOM 690 C C . VAL A 1 97 ? 6.946 -0.841 -2.874 1.00 84.75 97 VAL A C 1
ATOM 692 O O . VAL A 1 97 ? 7.192 -1.562 -3.839 1.00 84.75 97 VAL A O 1
ATOM 695 N N . PHE A 1 98 ? 7.586 0.299 -2.629 1.00 80.81 98 PHE A N 1
ATOM 696 C CA . PHE A 1 98 ? 8.782 0.735 -3.328 1.00 80.81 98 PHE A CA 1
ATOM 697 C C . PHE A 1 98 ? 9.955 0.538 -2.360 1.00 80.81 98 PHE A C 1
ATOM 699 O O . PHE A 1 98 ? 10.010 1.227 -1.335 1.00 80.81 98 PHE A O 1
ATOM 706 N N . PRO A 1 99 ? 10.853 -0.429 -2.605 1.00 78.19 99 PRO A N 1
ATOM 707 C CA . PRO A 1 99 ? 12.053 -0.590 -1.813 1.00 78.19 99 PRO A CA 1
ATOM 708 C C . PRO A 1 99 ? 12.954 0.626 -2.013 1.00 78.19 99 PRO A C 1
ATOM 710 O O . PRO A 1 99 ? 13.093 1.163 -3.111 1.00 78.19 99 PRO A O 1
ATOM 713 N N . CYS A 1 100 ? 13.591 1.044 -0.929 1.00 77.31 100 CYS A N 1
ATOM 714 C CA . CYS A 1 100 ? 14.541 2.138 -0.934 1.00 77.31 100 CYS A CA 1
ATOM 715 C C . CYS A 1 100 ? 15.858 1.672 -0.310 1.00 77.31 100 CYS A C 1
ATOM 717 O O . CYS A 1 100 ? 15.873 0.850 0.612 1.00 77.31 100 CYS A O 1
ATOM 719 N N . ALA A 1 101 ? 16.975 2.237 -0.763 1.00 76.38 101 ALA A N 1
ATOM 720 C CA . ALA A 1 101 ? 18.229 2.103 -0.037 1.00 76.38 101 ALA A CA 1
ATOM 721 C C . ALA A 1 101 ? 18.150 2.949 1.244 1.00 76.38 101 ALA A C 1
ATOM 723 O O . ALA A 1 101 ? 18.050 4.179 1.180 1.00 76.38 101 ALA A O 1
ATOM 724 N N . VAL A 1 102 ? 18.180 2.293 2.405 1.00 75.00 102 VAL A N 1
ATOM 725 C CA . VAL A 1 102 ? 18.226 2.972 3.705 1.00 75.00 102 VAL A CA 1
ATOM 726 C C . VAL A 1 102 ? 19.647 3.483 3.934 1.00 75.00 102 VAL A C 1
ATOM 728 O O . VAL A 1 102 ? 20.605 2.712 3.948 1.00 75.00 102 VAL A O 1
ATOM 731 N N . GLN A 1 103 ? 19.794 4.796 4.088 1.00 74.69 103 GLN A N 1
ATOM 732 C CA . GLN A 1 103 ? 21.072 5.427 4.410 1.00 74.69 103 GLN A CA 1
ATOM 733 C C . GLN A 1 103 ? 21.460 5.161 5.872 1.00 74.69 103 GLN A C 1
ATOM 735 O O . GLN A 1 103 ? 20.623 4.790 6.693 1.00 74.69 103 GLN A O 1
ATOM 740 N N . ALA A 1 104 ? 22.718 5.424 6.238 1.00 77.19 104 ALA A N 1
ATOM 741 C CA . ALA A 1 104 ? 23.187 5.287 7.623 1.00 77.19 104 ALA A CA 1
ATOM 742 C C . ALA A 1 104 ? 22.393 6.146 8.634 1.00 77.19 104 ALA A C 1
ATOM 744 O O . ALA A 1 104 ? 22.337 5.818 9.814 1.00 77.19 104 ALA A O 1
ATOM 745 N N . SER A 1 105 ? 21.748 7.221 8.170 1.00 75.44 105 SER A N 1
ATOM 746 C CA . SER A 1 105 ? 20.817 8.064 8.935 1.00 75.44 105 SER A CA 1
ATOM 747 C C . SER A 1 105 ? 19.461 7.407 9.226 1.00 75.44 105 SER A C 1
ATOM 749 O O . SER A 1 105 ? 18.645 8.000 9.926 1.00 75.44 105 SER A O 1
ATOM 751 N N . GLY A 1 106 ? 19.180 6.228 8.664 1.00 72.12 106 GLY A N 1
ATOM 752 C CA . GLY A 1 106 ? 17.871 5.577 8.734 1.00 72.12 106 GLY A CA 1
ATOM 753 C C . GLY A 1 106 ? 16.837 6.133 7.748 1.00 72.12 106 GLY A C 1
ATOM 754 O O . GLY A 1 106 ? 15.683 5.718 7.778 1.00 72.12 106 GLY A O 1
ATOM 755 N N . THR A 1 107 ? 17.225 7.056 6.863 1.00 73.69 107 THR A N 1
ATOM 756 C CA . THR A 1 107 ? 16.332 7.661 5.862 1.00 73.69 107 THR A CA 1
ATOM 757 C C . THR A 1 107 ? 16.457 6.955 4.514 1.00 73.69 107 THR A C 1
ATOM 759 O O . THR A 1 107 ? 17.567 6.599 4.112 1.00 73.69 107 THR A O 1
ATOM 762 N N . CYS A 1 108 ? 15.359 6.803 3.767 1.00 72.75 108 CYS A N 1
ATOM 763 C CA . CYS A 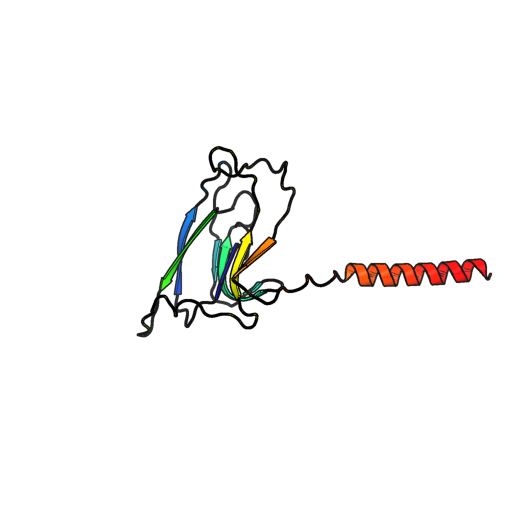1 108 ? 15.455 6.332 2.382 1.00 72.75 108 CYS A CA 1
ATOM 764 C C . CYS A 1 108 ? 16.226 7.338 1.523 1.00 72.75 108 CYS A C 1
ATOM 766 O O . CYS A 1 108 ? 16.031 8.549 1.641 1.00 72.75 108 CYS A O 1
ATOM 768 N N . SER A 1 109 ? 17.085 6.842 0.634 1.00 72.62 109 SER A N 1
ATOM 769 C CA . SER A 1 109 ? 17.638 7.660 -0.440 1.00 72.62 109 SER A CA 1
ATOM 770 C C . SER A 1 109 ? 16.607 7.881 -1.545 1.00 72.62 109 SER A C 1
ATOM 772 O O . SER A 1 109 ? 16.018 6.928 -2.053 1.00 72.62 109 SER A O 1
ATOM 774 N N . SER A 1 110 ? 16.427 9.138 -1.949 1.00 65.31 110 SER A N 1
ATOM 775 C CA . SER A 1 110 ? 15.671 9.510 -3.149 1.00 65.31 110 SER A CA 1
ATOM 776 C C . SER A 1 110 ? 16.464 9.278 -4.440 1.00 65.31 110 SER A C 1
ATOM 778 O O . SER A 1 110 ? 15.893 9.332 -5.527 1.00 65.31 110 SER A O 1
ATOM 780 N N . SER A 1 111 ? 17.769 8.982 -4.350 1.00 63.59 111 SER A N 1
ATOM 781 C CA . SER A 1 111 ? 18.562 8.584 -5.512 1.00 63.59 111 SER A CA 1
ATOM 782 C C . SER A 1 111 ? 18.095 7.209 -6.003 1.00 63.59 111 SER A C 1
ATOM 784 O O . SER A 1 111 ? 18.449 6.182 -5.422 1.00 63.59 111 SER A O 1
ATOM 786 N N . ILE A 1 112 ? 17.335 7.198 -7.098 1.00 56.84 112 ILE A N 1
ATOM 787 C CA . ILE A 1 112 ? 16.860 6.007 -7.832 1.00 56.84 112 ILE A CA 1
ATOM 788 C C . ILE A 1 112 ? 18.003 5.051 -8.250 1.00 56.84 112 ILE A C 1
ATOM 790 O O . ILE A 1 112 ? 17.759 3.901 -8.604 1.00 56.84 112 ILE A O 1
ATOM 794 N N . ASP A 1 113 ? 19.259 5.488 -8.147 1.00 53.69 113 ASP A N 1
ATOM 795 C CA . ASP A 1 113 ? 20.449 4.885 -8.757 1.00 53.69 113 ASP A CA 1
ATOM 796 C C . ASP A 1 113 ? 20.838 3.464 -8.301 1.00 53.69 113 ASP A C 1
ATOM 798 O O . ASP A 1 113 ? 21.781 2.894 -8.840 1.00 53.69 113 ASP A O 1
ATOM 802 N N . THR A 1 114 ? 20.139 2.850 -7.340 1.00 52.81 114 THR A N 1
ATOM 803 C CA . THR A 1 114 ? 20.427 1.453 -6.928 1.00 52.81 114 THR A CA 1
ATOM 804 C C . THR A 1 114 ? 19.220 0.519 -6.875 1.00 52.81 114 THR A C 1
ATOM 806 O O . THR A 1 114 ? 19.408 -0.694 -6.908 1.00 52.81 114 THR A O 1
ATOM 809 N N . PHE A 1 115 ? 17.994 1.047 -6.876 1.00 56.53 115 PHE A N 1
ATOM 810 C CA . PHE A 1 115 ? 16.756 0.266 -6.961 1.00 56.53 115 PHE A CA 1
ATOM 811 C C . PHE A 1 115 ? 15.939 0.790 -8.140 1.00 56.53 115 PHE A C 1
ATOM 813 O O . PHE A 1 115 ? 14.937 1.485 -7.996 1.00 56.53 115 PHE A O 1
ATOM 820 N N . THR A 1 116 ? 16.424 0.504 -9.343 1.00 49.94 116 THR A N 1
ATOM 821 C CA . THR A 1 116 ? 15.796 0.910 -10.597 1.00 49.94 116 THR A CA 1
ATOM 822 C C . THR A 1 116 ? 14.470 0.170 -10.801 1.00 49.94 116 THR A C 1
ATOM 824 O O . THR A 1 116 ? 14.416 -0.895 -11.407 1.00 49.94 116 THR A O 1
ATOM 827 N N . GLY A 1 117 ? 13.380 0.744 -10.284 1.00 56.94 117 GLY A N 1
ATOM 828 C CA . GLY A 1 117 ? 12.011 0.383 -10.667 1.00 56.94 117 GLY A CA 1
ATOM 829 C C . GLY A 1 117 ? 11.510 -0.965 -10.155 1.00 56.94 117 GLY A C 1
ATOM 830 O O . GLY A 1 117 ? 10.592 -1.528 -10.744 1.00 56.94 117 GLY A O 1
ATOM 831 N N . GLN A 1 118 ? 12.093 -1.501 -9.081 1.00 65.19 118 GLN A N 1
ATOM 832 C CA . GLN A 1 118 ? 11.471 -2.634 -8.406 1.00 65.19 118 GLN A CA 1
ATOM 833 C C . GLN A 1 118 ? 10.254 -2.118 -7.654 1.00 65.19 118 GLN A C 1
ATOM 835 O O . GLN A 1 118 ? 10.390 -1.345 -6.716 1.00 65.19 118 GLN A O 1
ATOM 840 N N . THR A 1 119 ? 9.072 -2.526 -8.079 1.00 70.19 119 THR A N 1
ATOM 841 C CA . THR A 1 119 ? 7.853 -2.394 -7.293 1.00 70.19 119 THR A CA 1
ATOM 842 C C . THR A 1 119 ? 7.394 -3.798 -6.931 1.00 70.19 119 THR A C 1
ATOM 844 O O . THR A 1 119 ? 7.768 -4.777 -7.587 1.00 70.19 119 THR A O 1
ATOM 847 N N . GLY A 1 120 ? 6.665 -3.939 -5.835 1.00 75.62 120 GLY A N 1
ATOM 848 C CA . GLY A 1 120 ? 6.207 -5.255 -5.423 1.00 75.62 120 GLY A CA 1
ATOM 849 C C . GLY A 1 120 ? 5.100 -5.192 -4.400 1.00 75.62 120 GLY A C 1
ATOM 850 O O . GLY A 1 120 ? 4.897 -4.178 -3.742 1.00 75.62 120 GLY A O 1
ATOM 851 N N . PHE A 1 121 ? 4.407 -6.309 -4.250 1.00 76.12 121 PHE A N 1
ATOM 852 C CA . PHE A 1 121 ? 3.374 -6.462 -3.243 1.00 76.12 121 PHE A CA 1
ATOM 853 C C . PHE A 1 121 ? 3.929 -7.249 -2.064 1.00 76.12 121 PHE A C 1
ATOM 855 O O . PHE A 1 121 ? 4.563 -8.291 -2.239 1.00 76.12 121 PHE A O 1
ATOM 862 N N . ALA A 1 122 ? 3.692 -6.747 -0.859 1.00 79.50 122 ALA A N 1
ATOM 863 C CA . ALA A 1 122 ? 3.915 -7.492 0.371 1.00 79.50 122 ALA A CA 1
ATOM 864 C C . ALA A 1 122 ? 2.557 -7.826 0.982 1.00 79.50 122 ALA A C 1
ATOM 866 O O . ALA A 1 122 ? 1.717 -6.939 1.093 1.00 79.50 122 ALA A O 1
ATOM 867 N N . SER A 1 123 ? 2.349 -9.076 1.393 1.00 81.94 123 SER A N 1
ATOM 868 C CA . SER A 1 123 ? 1.128 -9.512 2.073 1.00 81.94 123 SER A CA 1
ATOM 869 C C . SER A 1 123 ? 1.451 -10.376 3.290 1.00 81.94 123 SER A C 1
ATOM 871 O O . SER A 1 123 ? 2.492 -11.040 3.330 1.00 81.94 123 SER A O 1
ATOM 873 N N . ASN A 1 124 ? 0.583 -10.364 4.306 1.00 82.31 124 ASN A N 1
ATOM 874 C CA . ASN A 1 124 ? 0.694 -11.303 5.417 1.00 82.31 124 ASN A CA 1
ATOM 875 C C . ASN A 1 124 ? -0.037 -12.617 5.061 1.00 82.31 124 ASN A C 1
ATOM 877 O O . ASN A 1 124 ? -1.259 -12.732 5.081 1.00 82.31 124 ASN A O 1
ATOM 881 N N . GLY A 1 125 ? 0.726 -13.650 4.725 1.00 78.81 125 GLY A N 1
ATOM 882 C CA . GLY A 1 125 ? 0.125 -14.893 4.251 1.00 78.81 125 GLY A CA 1
ATOM 883 C C . GLY A 1 125 ? -0.345 -14.771 2.806 1.00 78.81 125 GLY A C 1
ATOM 884 O O . GLY A 1 125 ? 0.304 -14.112 2.002 1.00 78.81 125 GLY A O 1
ATOM 885 N N . GLY A 1 126 ? -1.424 -15.472 2.468 1.00 69.25 126 GLY A N 1
ATOM 886 C CA . GLY A 1 126 ? -1.742 -15.783 1.081 1.00 69.25 126 GLY A CA 1
ATOM 887 C C . GLY A 1 126 ? -0.938 -16.981 0.568 1.00 69.25 126 GLY A C 1
ATOM 888 O O . GLY A 1 126 ? 0.233 -17.167 0.910 1.00 69.25 126 GLY A O 1
ATOM 889 N N . THR A 1 127 ? -1.547 -17.843 -0.247 1.00 68.19 127 THR A N 1
ATOM 890 C CA . THR A 1 127 ? -0.744 -18.787 -1.039 1.00 68.19 127 THR A CA 1
ATOM 891 C C . THR A 1 127 ? 0.173 -17.973 -1.939 1.00 68.19 127 THR A C 1
ATOM 893 O O . THR A 1 127 ? -0.333 -17.086 -2.611 1.00 68.19 127 THR A O 1
ATOM 896 N N . ASN A 1 128 ? 1.485 -18.247 -1.972 1.00 63.94 128 ASN A N 1
ATOM 897 C CA . ASN A 1 128 ? 2.379 -17.642 -2.967 1.00 63.94 128 ASN A 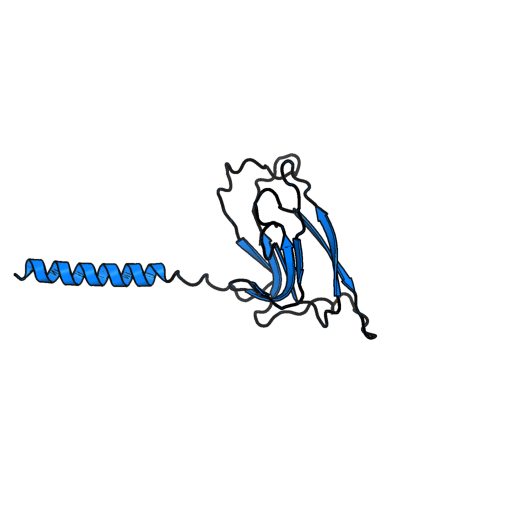CA 1
ATOM 898 C C . ASN A 1 128 ? 1.734 -17.812 -4.341 1.00 63.94 128 ASN A C 1
ATOM 900 O O . ASN A 1 128 ? 1.690 -18.930 -4.859 1.00 63.94 128 ASN A O 1
ATOM 904 N N . HIS A 1 129 ? 1.196 -16.732 -4.901 1.00 60.69 129 HIS A N 1
ATOM 905 C CA . HIS A 1 129 ? 0.644 -16.790 -6.234 1.00 60.69 129 HIS A CA 1
ATOM 906 C C . HIS A 1 129 ? 1.835 -16.737 -7.180 1.00 60.69 129 HIS A C 1
ATOM 908 O O . HIS A 1 129 ? 2.548 -15.730 -7.200 1.00 60.69 129 HIS A O 1
ATOM 914 N N . PRO A 1 130 ? 2.127 -17.830 -7.911 1.00 62.78 130 PRO A N 1
ATOM 915 C CA . PRO A 1 130 ? 3.129 -17.749 -8.952 1.00 62.78 130 PRO A CA 1
ATOM 916 C C . PRO A 1 130 ? 2.672 -16.636 -9.887 1.00 62.78 130 PRO A C 1
ATOM 918 O O . PRO A 1 130 ? 1.536 -16.668 -10.363 1.00 62.78 130 PRO A O 1
ATOM 921 N N . VAL A 1 131 ? 3.535 -15.638 -10.088 1.00 64.81 131 VAL A N 1
ATOM 922 C CA . VAL A 1 131 ? 3.304 -14.584 -11.077 1.00 64.81 131 VAL A CA 1
ATOM 923 C C . VAL A 1 131 ? 2.937 -15.305 -12.372 1.00 64.81 131 VAL A C 1
ATOM 925 O O . VAL A 1 131 ? 3.762 -16.102 -12.838 1.00 64.81 131 VAL A O 1
ATOM 928 N N . PRO A 1 132 ? 1.711 -15.129 -12.905 1.00 62.88 132 PRO A N 1
ATOM 929 C CA . PRO A 1 132 ? 1.303 -15.826 -14.110 1.00 62.88 132 PRO A CA 1
ATOM 930 C C . PRO A 1 132 ? 2.361 -15.588 -15.177 1.00 62.88 132 PRO A C 1
ATOM 932 O O . PRO A 1 132 ? 2.719 -14.439 -15.447 1.00 62.88 132 PRO A O 1
ATOM 935 N N . GLU A 1 133 ? 2.907 -16.669 -15.739 1.00 76.12 133 GLU A N 1
ATOM 936 C CA . GLU A 1 133 ? 3.865 -16.549 -16.830 1.00 76.12 133 GLU A CA 1
ATOM 937 C C . GLU A 1 133 ? 3.242 -15.635 -17.888 1.00 76.12 133 GLU A C 1
ATOM 939 O O . GLU A 1 133 ? 2.112 -15.891 -18.328 1.00 76.12 133 GLU A O 1
ATOM 944 N N . PRO A 1 134 ? 3.903 -14.523 -18.251 1.00 76.81 134 PRO A N 1
ATOM 945 C CA . PRO A 1 134 ? 3.236 -13.496 -19.019 1.00 76.81 134 PRO A CA 1
ATOM 946 C C . PRO A 1 134 ? 2.803 -14.095 -20.356 1.00 76.81 134 PRO A C 1
ATOM 948 O O . PRO A 1 134 ? 3.570 -14.808 -21.006 1.00 76.81 134 PRO A O 1
ATOM 951 N N . ALA A 1 135 ? 1.577 -13.794 -20.798 1.00 84.56 135 ALA A N 1
ATOM 952 C CA . ALA A 1 135 ? 1.031 -14.280 -22.073 1.00 84.56 135 ALA A CA 1
ATOM 953 C C . ALA A 1 135 ? 1.948 -13.964 -23.276 1.00 84.56 135 ALA A C 1
ATOM 955 O O . ALA A 1 135 ? 1.859 -14.599 -24.328 1.00 84.56 135 ALA A O 1
ATOM 956 N N . SER A 1 136 ? 2.880 -13.023 -23.105 1.00 85.00 136 SER A N 1
ATOM 957 C CA . SER A 1 136 ? 3.980 -12.751 -24.024 1.00 85.00 136 SER A CA 1
ATOM 958 C C . SER A 1 136 ? 4.864 -13.970 -24.308 1.00 85.00 136 SER A C 1
ATOM 960 O O . SER A 1 136 ? 5.321 -14.095 -25.439 1.00 85.00 136 SER A O 1
ATOM 962 N N . LEU A 1 137 ? 5.072 -14.897 -23.365 1.00 91.25 137 LEU A N 1
ATOM 963 C CA . LEU A 1 137 ? 5.811 -16.143 -23.605 1.00 91.25 137 LEU A CA 1
ATOM 964 C C . LEU A 1 137 ? 5.047 -17.088 -24.531 1.00 91.25 137 LEU A C 1
ATOM 966 O O . LEU A 1 137 ? 5.649 -17.690 -25.419 1.00 91.25 137 LEU A O 1
ATOM 970 N N . LEU A 1 138 ? 3.722 -17.170 -24.393 1.00 93.25 138 LEU A N 1
ATOM 971 C CA . LEU A 1 138 ? 2.884 -17.923 -25.325 1.00 93.25 138 LEU A CA 1
ATOM 972 C C . LEU A 1 138 ? 2.905 -17.280 -26.718 1.00 93.25 138 LEU A C 1
ATOM 974 O O . LEU A 1 138 ? 3.049 -17.977 -27.723 1.00 93.25 138 LEU A O 1
ATOM 978 N N . ILE A 1 139 ? 2.808 -15.951 -26.796 1.00 94.19 139 ILE A N 1
ATOM 979 C CA . ILE A 1 139 ? 2.897 -15.212 -28.065 1.00 94.19 139 ILE A CA 1
ATOM 980 C C . ILE A 1 139 ? 4.280 -15.397 -28.703 1.00 94.19 139 ILE A C 1
ATOM 982 O O . ILE A 1 139 ? 4.376 -15.682 -29.893 1.00 94.19 139 ILE A O 1
ATOM 986 N N . LEU A 1 140 ? 5.357 -15.307 -27.922 1.00 95.69 140 LEU A N 1
ATOM 987 C CA . LEU A 1 140 ? 6.721 -15.544 -28.388 1.00 95.69 140 LEU A CA 1
ATOM 988 C C . LEU A 1 140 ? 6.887 -16.985 -28.879 1.00 95.69 140 LEU A C 1
ATOM 990 O O . LEU A 1 140 ? 7.394 -17.210 -29.976 1.00 95.69 140 LEU A O 1
ATOM 994 N N . GLY A 1 141 ? 6.416 -17.961 -28.102 1.00 96.00 141 GLY A N 1
ATOM 995 C CA . GLY A 1 141 ? 6.462 -19.375 -28.460 1.00 96.00 141 GLY A CA 1
ATOM 996 C C . GLY A 1 141 ? 5.700 -19.665 -29.753 1.00 96.00 141 GLY A C 1
ATOM 997 O O . GLY A 1 141 ? 6.233 -20.300 -30.662 1.00 96.00 141 GLY A O 1
ATOM 998 N N . THR A 1 142 ? 4.482 -19.140 -29.888 1.00 96.94 142 THR A N 1
ATOM 999 C CA . THR A 1 142 ? 3.666 -19.306 -31.102 1.00 96.94 142 THR A CA 1
ATOM 1000 C C . THR A 1 142 ? 4.266 -18.583 -32.310 1.00 96.94 142 THR A C 1
ATOM 1002 O O . THR A 1 142 ? 4.279 -19.145 -33.409 1.00 96.94 142 THR A O 1
ATOM 1005 N N . ALA A 1 143 ? 4.851 -17.396 -32.123 1.00 97.38 143 ALA A N 1
ATOM 1006 C CA . ALA A 1 143 ? 5.568 -16.676 -33.172 1.00 97.38 143 ALA A CA 1
ATOM 1007 C C . ALA A 1 143 ? 6.800 -17.454 -33.666 1.00 97.38 143 ALA A C 1
ATOM 1009 O O . ALA A 1 143 ? 7.007 -17.582 -34.876 1.00 97.38 143 ALA A O 1
ATOM 1010 N N . LEU A 1 144 ? 7.587 -18.032 -32.754 1.00 97.50 144 LEU A N 1
ATOM 1011 C CA . LEU A 1 144 ? 8.753 -18.854 -33.094 1.00 97.50 144 LEU A CA 1
ATOM 1012 C C . LEU A 1 144 ? 8.357 -20.127 -33.851 1.00 97.50 144 LEU A C 1
ATOM 1014 O O . LEU A 1 144 ? 8.996 -20.469 -34.849 1.00 97.50 144 LEU A O 1
ATOM 1018 N N . VAL A 1 145 ? 7.275 -20.796 -33.440 1.00 97.69 145 VAL A N 1
ATOM 1019 C CA . VAL A 1 145 ? 6.720 -21.945 -34.176 1.00 97.69 145 VAL A CA 1
ATOM 1020 C C . VAL A 1 145 ? 6.298 -21.526 -35.587 1.00 97.69 145 VAL A C 1
ATOM 1022 O O . VAL A 1 145 ? 6.660 -22.195 -36.558 1.00 97.69 145 VAL A O 1
ATOM 1025 N N . GLY A 1 146 ? 5.604 -20.392 -35.728 1.00 97.25 146 GLY A N 1
ATOM 1026 C CA . GLY A 1 146 ? 5.211 -19.840 -37.027 1.00 97.25 146 GLY A CA 1
ATOM 1027 C C . GLY A 1 146 ? 6.407 -19.574 -37.950 1.00 97.25 146 GLY A C 1
ATOM 1028 O O . GLY A 1 146 ? 6.418 -20.020 -39.101 1.00 97.25 146 GLY A O 1
ATOM 1029 N N . LEU A 1 147 ? 7.455 -18.923 -37.435 1.00 96.94 147 LEU A N 1
ATOM 1030 C CA . LEU A 1 147 ? 8.695 -18.663 -38.176 1.00 96.94 147 LEU A CA 1
ATOM 1031 C C . LEU A 1 147 ? 9.418 -19.957 -38.575 1.00 96.94 147 LEU A C 1
ATOM 1033 O O . LEU A 1 147 ? 9.884 -20.076 -39.711 1.00 96.94 147 LEU A O 1
ATOM 1037 N N . GLY A 1 148 ? 9.464 -20.952 -37.685 1.00 96.88 148 GLY A N 1
ATOM 1038 C CA . GLY A 1 148 ? 10.055 -22.261 -37.967 1.00 96.88 148 GLY A CA 1
ATOM 1039 C C . GLY A 1 148 ? 9.348 -23.000 -39.109 1.00 96.88 148 GLY A C 1
ATOM 1040 O O . GLY A 1 148 ? 10.004 -23.540 -40.007 1.00 96.88 148 GLY A O 1
ATOM 1041 N N . VAL A 1 149 ? 8.011 -22.969 -39.135 1.00 97.25 149 VAL A N 1
ATOM 1042 C CA . VAL A 1 149 ? 7.208 -23.575 -40.212 1.00 97.25 149 VAL A CA 1
ATOM 1043 C C . VAL A 1 149 ? 7.460 -22.880 -41.554 1.00 97.25 149 VAL A C 1
ATOM 1045 O O . VAL A 1 149 ? 7.660 -23.557 -42.567 1.00 97.25 149 VAL A O 1
ATOM 1048 N N . ILE A 1 150 ? 7.511 -21.544 -41.575 1.00 96.62 150 ILE A N 1
ATOM 1049 C CA . ILE A 1 150 ? 7.808 -20.767 -42.791 1.00 96.62 150 ILE A CA 1
ATOM 1050 C C . ILE A 1 150 ? 9.227 -21.068 -43.297 1.00 96.62 150 ILE A C 1
ATOM 1052 O O . ILE A 1 150 ? 9.422 -21.307 -44.492 1.00 96.62 150 ILE A O 1
ATOM 1056 N N . GLY A 1 151 ? 10.213 -21.117 -42.398 1.00 95.31 151 GLY A N 1
ATOM 1057 C CA . GLY A 1 151 ? 11.603 -21.427 -42.737 1.00 95.31 151 GLY A CA 1
ATOM 1058 C C . GLY A 1 151 ? 11.775 -22.822 -43.344 1.00 95.31 151 GLY A C 1
ATOM 1059 O O . GLY A 1 151 ? 12.514 -22.985 -44.316 1.00 95.31 151 GLY A O 1
ATOM 1060 N N . ARG A 1 152 ? 11.046 -23.825 -42.836 1.00 94.81 152 ARG A N 1
ATOM 1061 C CA . ARG A 1 152 ? 11.090 -25.193 -43.378 1.00 94.81 152 ARG A CA 1
ATOM 1062 C C . ARG A 1 152 ? 10.513 -25.279 -44.792 1.00 94.81 152 ARG A C 1
ATOM 1064 O O . ARG A 1 152 ? 11.082 -25.981 -45.622 1.00 94.81 152 ARG A O 1
ATOM 1071 N N . ARG A 1 153 ? 9.433 -24.546 -45.089 1.00 94.06 153 ARG A N 1
ATOM 1072 C CA . ARG A 1 153 ? 8.837 -24.514 -46.439 1.00 94.06 153 ARG A CA 1
ATOM 1073 C C . ARG A 1 153 ? 9.784 -23.918 -47.479 1.00 94.06 153 ARG A C 1
ATOM 1075 O O . ARG A 1 153 ? 9.850 -24.431 -48.585 1.00 94.06 153 ARG A O 1
ATOM 1082 N N . ARG A 1 154 ? 10.559 -22.895 -47.109 1.00 91.62 154 ARG A N 1
ATOM 1083 C CA . ARG A 1 154 ? 11.532 -22.249 -48.010 1.00 91.62 154 ARG A CA 1
ATOM 1084 C C . ARG A 1 154 ? 12.740 -23.113 -48.367 1.00 91.62 154 ARG A C 1
ATOM 1086 O O . ARG A 1 154 ? 13.371 -22.838 -49.371 1.00 91.62 154 ARG A O 1
ATOM 1093 N N . LYS A 1 155 ? 13.087 -24.113 -47.550 1.00 86.19 155 LYS A N 1
ATOM 1094 C CA . LYS A 1 155 ? 14.167 -25.067 -47.867 1.00 86.19 155 LYS A CA 1
ATOM 1095 C C . LYS A 1 155 ? 13.706 -26.249 -48.721 1.00 86.19 155 LYS A C 1
ATOM 1097 O O . LYS A 1 155 ? 14.547 -26.961 -49.252 1.00 86.19 155 LYS A O 1
ATOM 1102 N N . ALA A 1 156 ? 12.401 -26.512 -48.760 1.00 78.56 156 ALA A N 1
ATOM 1103 C CA . ALA A 1 156 ? 11.820 -27.634 -49.494 1.00 78.56 156 ALA A CA 1
ATOM 1104 C C . ALA A 1 156 ? 11.323 -27.247 -50.901 1.00 78.56 156 ALA A C 1
ATOM 1106 O O . ALA A 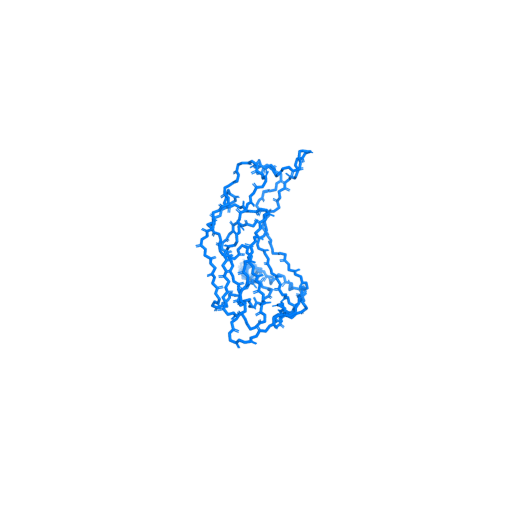1 156 ? 10.890 -28.130 -51.638 1.00 78.56 156 ALA A O 1
ATOM 1107 N N . ALA A 1 157 ? 11.357 -25.956 -51.239 1.00 69.38 157 ALA A N 1
ATOM 1108 C CA . ALA A 1 157 ? 11.115 -25.405 -52.570 1.00 69.38 157 ALA A CA 1
ATOM 1109 C C . ALA A 1 157 ? 12.453 -24.985 -53.187 1.00 69.38 157 ALA A C 1
ATOM 1111 O O . ALA A 1 157 ? 12.587 -25.123 -54.420 1.00 69.38 157 ALA A O 1
#

Sequence (157 aa):
MGDSGAADLNVFNLLSATLGSESSTAGGFTPTFLSISTSGQNIDGWGTFNLVLDNVDGYTDSANQIVINLTATSGTTWTDANIFETNANGANAAAHVFPCAVQASGTCSSSIDTFTGQTGFASNGGTNHPVPEPASLLILGTALVGLGVIGRRRKAA

pLDDT: mean 82.16, std 10.75, range [49.94, 97.69]

Foldseek 3Di:
DAAFQQKFFAWAPFDDKDWPDFDAPAPQAAAAWDDWAQPWDQDVQQGIGRIGTGTHHDPNNDGPDTDMDTDDDDPDDDDPVRTFDADPQRWGMKGWDDDFDQDPVRHGDPPCPPVVDDIDMDTDDGDPRDPPPPCVVVVVVVVVVVVVVVVVVVVVD

Radius of gyration: 21.58 Å; chains: 1; bounding box: 47×42×73 Å